Protein AF-A0A5K1BJK0-F1 (afdb_monomer_lite)

InterPro domains:
  IPR003439 ABC transporter-like, ATP-binding domain [PF00005] (5-42)
  IPR027417 P-loop containing 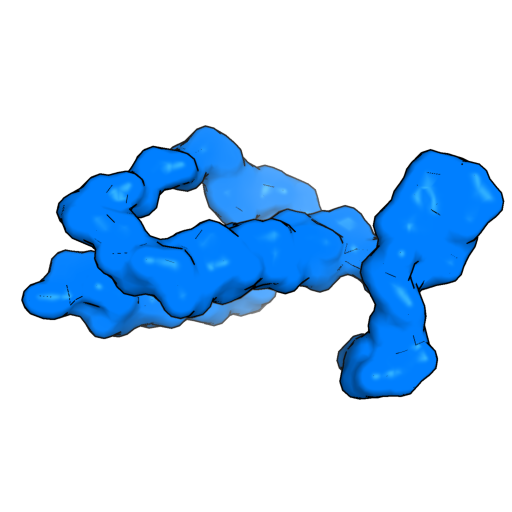nucleoside triphosphate hydrolase [G3DSA:3.40.50.300] (3-61)
  IPR027417 P-loop containing nucleoside triphosphate hydrolase [SSF52540] (6-61)
  IPR050352 ATP-binding cassette subfamily G transporters [PTHR48041] (1-61)

pLDDT: mean 91.01, std 5.02, range [65.25, 96.5]

Foldseek 3Di:
DVPWDDADPVGDTDDPLVNLLVVLVVVVVVVDPDDDDDPSCPPHDPVSSVVSVVVVVVSVD

Secondary structure (DSSP, 8-state):
-TT-----SSS--S-HHHHHHHHHHHHHTT--S----SSTTTT--HHHHHHHHHHHHHH--

Structure (mmCIF, N/CA/C/O backbone):
data_AF-A0A5K1BJK0-F1
#
_entry.id   AF-A0A5K1BJK0-F1
#
loop_
_atom_site.group_PDB
_atom_site.id
_atom_site.type_symbol
_atom_site.label_atom_id
_atom_site.label_alt_id
_atom_site.label_comp_id
_atom_site.label_asym_id
_atom_site.label_entity_id
_atom_site.label_seq_id
_atom_site.pdbx_PDB_ins_code
_atom_site.Cartn_x
_atom_site.Cartn_y
_atom_site.Cartn_z
_atom_site.occupancy
_atom_site.B_iso_or_equiv
_atom_site.auth_seq_id
_atom_site.auth_comp_id
_atom_site.auth_asym_id
_atom_site.auth_atom_id
_atom_site.pdbx_PDB_model_num
ATOM 1 N N . CYS A 1 1 ? 3.407 10.714 -8.925 1.00 76.06 1 CYS A N 1
ATOM 2 C CA . CYS A 1 1 ? 2.950 9.924 -10.092 1.00 76.06 1 CYS A CA 1
ATOM 3 C C . CYS A 1 1 ? 1.568 10.333 -10.653 1.00 76.06 1 CYS A C 1
ATOM 5 O O . CYS A 1 1 ? 0.972 9.541 -11.369 1.00 76.06 1 CYS A O 1
ATOM 7 N N . ARG A 1 2 ? 1.062 11.568 -10.445 1.00 82.56 2 ARG A N 1
ATOM 8 C CA . ARG A 1 2 ? -0.302 11.984 -10.867 1.00 82.56 2 ARG A CA 1
ATOM 9 C C . ARG A 1 2 ? -0.625 11.757 -12.358 1.00 82.56 2 ARG A C 1
ATOM 11 O O . ARG A 1 2 ? -1.773 11.492 -12.685 1.00 82.56 2 ARG A O 1
ATOM 18 N N . HIS A 1 3 ? 0.364 11.851 -13.246 1.00 88.50 3 HIS A N 1
ATOM 19 C CA . HIS A 1 3 ? 0.183 11.703 -14.699 1.00 88.50 3 HIS A CA 1
ATOM 20 C C . HIS A 1 3 ? 0.718 10.370 -15.247 1.00 88.50 3 HIS A C 1
ATOM 22 O O . HIS A 1 3 ? 0.876 10.208 -16.454 1.00 88.50 3 HIS A O 1
ATOM 28 N N . THR A 1 4 ? 1.019 9.411 -14.370 1.00 91.50 4 THR A N 1
ATOM 29 C CA . THR A 1 4 ? 1.573 8.106 -14.743 1.00 91.50 4 THR A CA 1
ATOM 30 C C . THR A 1 4 ? 0.482 7.046 -14.639 1.00 91.50 4 THR A C 1
ATOM 32 O O . THR A 1 4 ? -0.145 6.902 -13.594 1.00 91.50 4 THR A O 1
ATOM 35 N N . ARG A 1 5 ? 0.255 6.285 -15.714 1.00 90.31 5 ARG A N 1
ATOM 36 C CA . ARG A 1 5 ? -0.736 5.198 -15.719 1.00 90.31 5 ARG A CA 1
ATOM 37 C C . ARG A 1 5 ? -0.311 4.055 -14.793 1.00 90.31 5 ARG A C 1
ATOM 39 O O . ARG A 1 5 ? 0.883 3.793 -14.616 1.00 90.31 5 ARG A O 1
ATOM 46 N N . ILE A 1 6 ? -1.292 3.333 -14.252 1.00 90.50 6 ILE A N 1
ATOM 47 C CA . ILE A 1 6 ? -1.050 2.042 -13.602 1.00 90.50 6 ILE A CA 1
ATOM 48 C C . ILE A 1 6 ? -0.689 1.048 -14.712 1.00 90.50 6 ILE A C 1
ATOM 50 O O . ILE A 1 6 ? -1.526 0.693 -15.536 1.00 90.50 6 ILE A O 1
ATOM 54 N N . GLY A 1 7 ? 0.592 0.691 -14.793 1.00 88.75 7 GLY A N 1
ATOM 55 C CA . GLY A 1 7 ? 1.113 -0.255 -15.780 1.00 88.75 7 GLY A CA 1
ATOM 56 C C . GLY A 1 7 ? 0.944 -1.712 -15.342 1.00 88.75 7 GLY A C 1
ATOM 57 O O . GLY A 1 7 ? 0.543 -1.989 -14.214 1.00 88.75 7 GLY A O 1
ATOM 58 N N . GLY A 1 8 ? 1.310 -2.642 -16.222 1.00 81.69 8 GLY A N 1
ATOM 59 C CA . GLY A 1 8 ? 1.268 -4.093 -16.011 1.00 81.69 8 GLY A CA 1
ATOM 60 C C . GLY A 1 8 ? 2.615 -4.751 -16.319 1.00 81.69 8 GLY A C 1
ATOM 61 O O . GLY A 1 8 ? 3.648 -4.090 -16.263 1.00 81.69 8 GLY A O 1
ATOM 62 N N . ALA A 1 9 ? 2.616 -6.044 -16.648 1.00 80.00 9 ALA A N 1
ATOM 63 C CA . ALA A 1 9 ? 3.824 -6.746 -17.106 1.00 80.00 9 ALA A CA 1
ATOM 64 C C . ALA A 1 9 ? 4.285 -6.276 -18.502 1.00 80.00 9 ALA A C 1
ATOM 66 O O . ALA A 1 9 ? 5.478 -6.208 -18.775 1.00 80.00 9 ALA A O 1
ATOM 67 N N . PHE A 1 10 ? 3.335 -5.900 -19.363 1.00 86.94 10 PHE A N 1
ATOM 68 C CA . PHE A 1 10 ? 3.586 -5.546 -20.766 1.00 86.94 10 PHE A CA 1
ATOM 69 C C . PHE A 1 10 ? 3.583 -4.034 -21.038 1.00 86.94 10 PHE A C 1
ATOM 71 O O . PH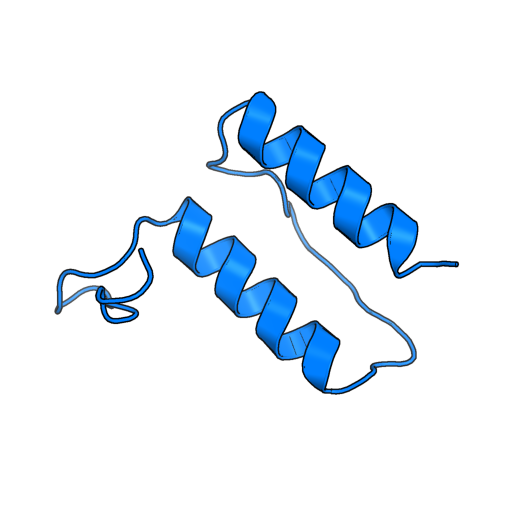E A 1 10 ? 3.995 -3.593 -22.105 1.00 86.94 10 PHE A O 1
ATOM 78 N N . VAL A 1 11 ? 3.128 -3.224 -20.076 1.00 89.88 11 VAL A N 1
ATOM 79 C CA . VAL A 1 11 ? 3.024 -1.762 -20.203 1.00 89.88 11 VAL A CA 1
ATOM 80 C C . VAL A 1 11 ? 3.686 -1.116 -18.994 1.00 89.88 11 VAL A C 1
ATOM 82 O O . VAL A 1 11 ? 3.254 -1.341 -17.863 1.00 89.88 11 VAL A O 1
ATOM 85 N N . LYS A 1 12 ? 4.724 -0.301 -19.219 1.00 87.62 12 LYS A N 1
ATOM 86 C CA . LYS A 1 12 ? 5.384 0.457 -18.145 1.00 87.62 12 LYS A CA 1
ATOM 87 C C . LYS A 1 12 ? 4.417 1.471 -17.531 1.00 87.62 12 LYS A C 1
ATOM 89 O O . LYS A 1 12 ? 3.626 2.099 -18.229 1.00 87.62 12 LYS A O 1
ATOM 94 N N . GLY A 1 13 ? 4.513 1.650 -16.221 1.00 92.94 13 GLY A N 1
ATOM 95 C CA . GLY A 1 13 ? 3.701 2.603 -15.473 1.00 92.94 13 GLY A CA 1
ATOM 96 C C . GLY A 1 13 ? 4.350 2.927 -14.137 1.00 92.94 13 GLY A C 1
ATOM 97 O O . GLY A 1 13 ? 5.574 2.981 -14.045 1.00 92.94 13 GLY A O 1
ATOM 98 N N . ILE A 1 14 ? 3.532 3.123 -13.107 1.00 92.94 14 ILE A N 1
ATOM 99 C CA . ILE A 1 14 ? 4.009 3.335 -11.735 1.00 92.94 14 ILE A CA 1
ATOM 100 C C . ILE A 1 14 ? 4.871 2.168 -11.219 1.00 92.94 14 ILE A C 1
ATOM 102 O O . ILE A 1 14 ? 4.746 1.025 -11.677 1.00 92.94 14 ILE A O 1
ATOM 106 N N . SER A 1 15 ? 5.728 2.464 -10.241 1.00 90.50 15 SER A N 1
ATOM 107 C CA . SER A 1 15 ? 6.574 1.481 -9.555 1.00 90.50 15 SER A CA 1
ATOM 108 C C . SER A 1 15 ? 5.751 0.396 -8.848 1.00 90.50 15 SER A C 1
ATOM 110 O O . SER A 1 15 ? 4.564 0.571 -8.571 1.00 90.50 15 SER A O 1
ATOM 112 N N . GLY A 1 16 ? 6.384 -0.732 -8.509 1.00 88.50 16 GLY A N 1
ATOM 113 C CA . GLY A 1 16 ? 5.721 -1.821 -7.778 1.00 88.50 16 GLY A CA 1
ATOM 114 C C . GLY A 1 16 ? 5.164 -1.374 -6.423 1.00 88.50 16 GLY A C 1
ATOM 115 O O . GLY A 1 16 ? 4.022 -1.683 -6.092 1.00 88.50 16 GLY A O 1
ATOM 116 N N . GLY A 1 17 ? 5.928 -0.565 -5.682 1.00 89.88 17 GLY A N 1
ATOM 117 C CA . GLY A 1 17 ? 5.485 0.002 -4.410 1.00 89.88 17 GLY A CA 1
ATOM 118 C C . GLY A 1 17 ? 4.312 0.975 -4.554 1.00 89.88 17 GLY A C 1
ATOM 119 O O . GLY A 1 17 ? 3.376 0.936 -3.758 1.00 89.88 17 GLY A O 1
ATOM 120 N N . GLU A 1 18 ? 4.320 1.824 -5.587 1.00 91.62 18 GLU A N 1
ATOM 121 C CA . GLU A 1 18 ? 3.166 2.675 -5.907 1.00 91.62 18 GLU A CA 1
ATOM 122 C C . GLU A 1 18 ? 1.945 1.837 -6.281 1.00 91.62 18 GLU A C 1
ATOM 124 O O . GLU A 1 18 ? 0.868 2.096 -5.762 1.00 91.62 18 GLU A O 1
ATOM 129 N N . ARG A 1 19 ? 2.116 0.795 -7.104 1.00 90.94 19 ARG A N 1
ATOM 130 C CA . ARG A 1 19 ? 1.032 -0.114 -7.488 1.00 9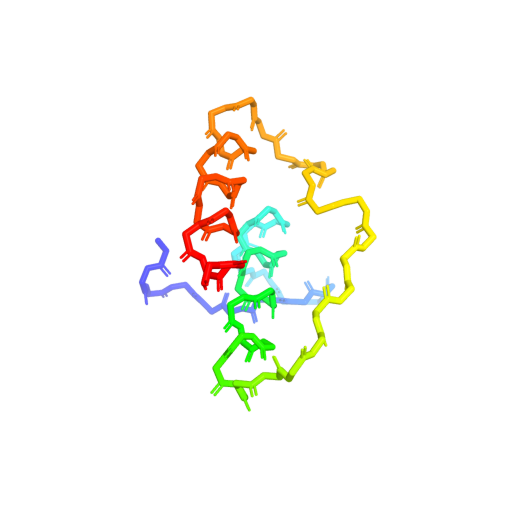0.94 19 ARG A CA 1
ATOM 131 C C . ARG A 1 19 ? 0.405 -0.788 -6.275 1.00 90.94 19 ARG A C 1
ATOM 133 O O . ARG A 1 19 ? -0.813 -0.766 -6.154 1.00 90.94 19 ARG A O 1
ATOM 140 N N . LYS A 1 20 ? 1.224 -1.307 -5.354 1.00 90.56 20 LYS A N 1
ATOM 141 C CA . LYS A 1 20 ? 0.749 -1.921 -4.107 1.00 90.56 20 LYS A CA 1
ATOM 142 C C . LYS A 1 20 ?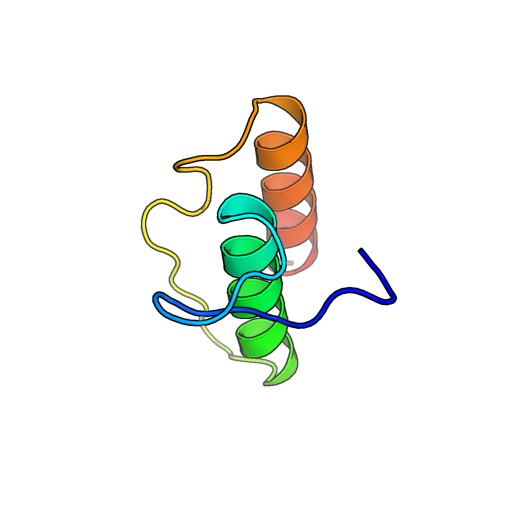 -0.082 -0.933 -3.281 1.00 90.56 20 LYS A C 1
ATOM 144 O O . LYS A 1 20 ? -1.200 -1.257 -2.898 1.00 90.56 20 LYS A O 1
ATOM 149 N N . ARG A 1 21 ? 0.411 0.295 -3.067 1.00 92.12 21 ARG A N 1
ATOM 150 C CA . ARG A 1 21 ? -0.343 1.330 -2.334 1.00 92.12 21 ARG A CA 1
ATOM 151 C C . ARG A 1 21 ? -1.631 1.740 -3.047 1.00 92.12 21 ARG A C 1
ATOM 153 O O . ARG A 1 21 ? -2.632 1.969 -2.381 1.00 92.12 21 ARG A O 1
ATOM 160 N N . THR A 1 22 ? -1.620 1.827 -4.377 1.00 92.75 22 THR A N 1
ATOM 161 C CA . THR A 1 22 ? -2.823 2.135 -5.159 1.00 92.75 22 THR A CA 1
ATOM 162 C C . THR A 1 22 ? -3.866 1.024 -5.054 1.00 92.75 22 THR A C 1
ATOM 164 O O . THR A 1 22 ? -5.034 1.341 -4.870 1.00 92.75 22 THR A O 1
ATOM 167 N N . SER A 1 23 ? -3.463 -0.251 -5.102 1.00 92.31 23 SER A N 1
ATOM 168 C CA . SER A 1 23 ? -4.374 -1.382 -4.886 1.00 92.31 23 SER A CA 1
ATOM 169 C C . SER A 1 23 ? -4.971 -1.377 -3.479 1.00 92.31 23 SER A C 1
ATOM 171 O O . SER A 1 23 ? -6.182 -1.462 -3.350 1.00 92.31 23 SER A O 1
ATOM 173 N N . ILE A 1 24 ? -4.157 -1.185 -2.433 1.00 93.56 24 ILE A N 1
ATOM 174 C CA . ILE A 1 24 ? -4.657 -1.087 -1.048 1.00 93.56 24 ILE A CA 1
ATOM 175 C C . ILE A 1 24 ? -5.652 0.074 -0.911 1.00 93.56 24 ILE A C 1
ATOM 177 O O . ILE A 1 24 ? -6.732 -0.096 -0.358 1.00 93.56 24 ILE A O 1
ATOM 181 N N . GLY A 1 25 ? -5.308 1.249 -1.449 1.00 93.75 25 GLY A N 1
ATOM 182 C CA . GLY A 1 25 ? -6.196 2.410 -1.443 1.00 93.75 25 GLY A CA 1
ATOM 183 C C . GLY A 1 25 ? -7.514 2.158 -2.174 1.00 93.75 25 GLY A C 1
ATOM 184 O O . GLY A 1 25 ? -8.545 2.632 -1.718 1.00 93.75 25 GLY A O 1
ATOM 185 N N . TYR A 1 26 ? -7.494 1.396 -3.270 1.00 93.75 26 TYR A N 1
ATOM 186 C CA . TYR A 1 26 ? -8.702 1.021 -4.004 1.00 93.75 26 TYR A CA 1
ATOM 187 C C . TYR A 1 26 ? -9.639 0.142 -3.169 1.00 93.75 26 TYR A C 1
ATOM 189 O O . TYR A 1 26 ? -10.828 0.434 -3.114 1.00 93.75 26 TYR A O 1
ATOM 197 N N . GLU A 1 27 ? -9.110 -0.862 -2.464 1.00 93.62 27 GLU A N 1
ATOM 198 C CA . GLU A 1 27 ? -9.915 -1.712 -1.571 1.00 93.62 27 GLU A CA 1
ATOM 199 C C . GLU A 1 27 ? -10.523 -0.914 -0.406 1.00 93.62 27 GLU A C 1
ATOM 201 O O . GLU A 1 27 ? -11.680 -1.112 -0.049 1.00 93.62 27 GLU A O 1
ATOM 206 N N . ILE A 1 28 ? -9.780 0.052 0.150 1.00 93.31 28 ILE A N 1
ATOM 207 C CA . ILE A 1 28 ? -10.273 0.934 1.223 1.00 93.31 28 ILE A CA 1
ATOM 208 C C . ILE A 1 28 ? -11.461 1.792 0.762 1.00 93.31 28 ILE A C 1
ATOM 210 O O . ILE A 1 28 ? -12.355 2.062 1.557 1.00 93.31 28 ILE A O 1
ATOM 214 N N . LEU A 1 29 ? -11.503 2.219 -0.508 1.00 93.00 29 LEU A N 1
ATOM 215 C CA . LEU A 1 29 ? -12.600 3.052 -1.028 1.00 93.00 29 LEU A CA 1
ATOM 216 C C . LEU A 1 29 ? -13.963 2.351 -1.001 1.00 93.00 29 LEU A C 1
ATOM 218 O O . LEU A 1 29 ? -14.986 3.026 -1.088 1.00 93.00 29 LEU A O 1
ATOM 222 N N . VAL A 1 30 ? -13.979 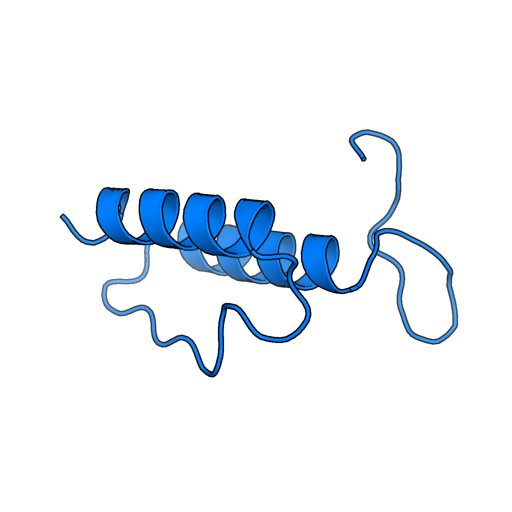1.021 -0.900 1.00 92.50 30 VAL A N 1
ATOM 223 C CA . VAL A 1 30 ? -15.204 0.217 -0.796 1.00 92.50 30 VAL A CA 1
ATOM 224 C C . VAL A 1 30 ? -15.769 0.224 0.636 1.00 92.50 30 VAL A C 1
ATOM 226 O O . VAL A 1 30 ? -16.851 -0.306 0.859 1.00 92.50 30 VAL A O 1
ATOM 229 N N . ASP A 1 31 ? -15.070 0.849 1.590 1.00 90.88 31 ASP A N 1
ATOM 230 C CA . ASP A 1 31 ? -15.421 0.897 3.016 1.00 90.88 31 ASP A CA 1
ATOM 231 C C . ASP A 1 31 ? -15.677 -0.501 3.622 1.00 90.88 31 ASP A C 1
ATOM 233 O O . ASP A 1 31 ? -16.765 -0.797 4.128 1.00 90.88 31 ASP A O 1
ATOM 237 N N . PRO A 1 32 ? -14.705 -1.432 3.518 1.00 93.00 32 PRO A N 1
ATOM 238 C CA . PRO A 1 32 ? -14.891 -2.787 4.010 1.00 93.00 32 PRO A CA 1
ATOM 239 C C . PRO A 1 32 ? -14.904 -2.821 5.543 1.00 93.00 32 PRO A C 1
ATOM 241 O O . PRO A 1 32 ? -14.048 -2.234 6.201 1.00 93.00 32 PRO A O 1
ATOM 244 N N . SER A 1 33 ? -15.798 -3.625 6.125 1.00 93.12 33 SER A N 1
ATOM 245 C CA . SER A 1 33 ? -15.826 -3.873 7.576 1.00 93.12 33 SER A CA 1
ATOM 246 C C . SER A 1 33 ? -14.615 -4.666 8.091 1.00 93.12 33 SER A C 1
ATOM 248 O O . SER A 1 33 ? -14.340 -4.669 9.290 1.00 93.12 33 SER A O 1
ATOM 250 N N . LEU A 1 34 ? -13.893 -5.348 7.196 1.00 92.69 34 LEU A N 1
ATOM 251 C CA . LEU A 1 34 ? -12.670 -6.087 7.487 1.00 92.69 34 LEU A CA 1
ATOM 252 C C . LEU A 1 34 ? -11.704 -5.980 6.302 1.00 92.69 34 LEU A C 1
ATOM 254 O O . LEU A 1 34 ? -12.028 -6.403 5.194 1.00 92.69 34 LEU A O 1
ATOM 258 N N . LEU A 1 35 ? -10.497 -5.475 6.556 1.00 93.12 35 LEU A N 1
ATOM 259 C CA . LEU A 1 35 ? -9.417 -5.393 5.573 1.00 93.12 35 LEU A CA 1
ATOM 260 C C . LEU A 1 35 ? -8.256 -6.303 5.997 1.00 93.12 35 LEU A C 1
ATOM 262 O O . LEU A 1 35 ? -7.606 -6.056 7.012 1.00 93.12 35 LEU A O 1
ATOM 266 N N . LEU A 1 36 ? -7.982 -7.345 5.209 1.00 93.75 36 LEU A N 1
ATOM 267 C CA . LEU A 1 36 ? -6.847 -8.251 5.406 1.00 93.75 36 LEU A CA 1
ATOM 268 C C . LEU A 1 36 ? -5.754 -7.930 4.387 1.00 93.75 36 LEU A C 1
ATOM 270 O O . LEU A 1 36 ? -6.017 -7.873 3.188 1.00 93.75 36 LEU A O 1
ATOM 274 N N . LEU A 1 37 ? -4.526 -7.731 4.863 1.00 93.75 37 LEU A N 1
ATOM 275 C CA . LEU A 1 37 ? -3.376 -7.397 4.027 1.00 93.75 37 LEU A CA 1
ATOM 276 C C . LEU A 1 37 ? -2.246 -8.389 4.286 1.00 93.75 37 LEU A C 1
ATOM 278 O O . LEU A 1 37 ? -1.790 -8.510 5.422 1.00 93.75 37 LEU A O 1
ATOM 282 N N . ASP A 1 38 ? -1.768 -9.042 3.231 1.00 93.62 38 ASP A N 1
ATOM 283 C CA . ASP A 1 38 ? -0.596 -9.912 3.293 1.00 93.62 38 ASP A CA 1
ATOM 284 C C . ASP A 1 38 ? 0.665 -9.143 2.870 1.00 93.62 38 ASP A C 1
ATOM 286 O O . ASP A 1 38 ? 0.684 -8.470 1.835 1.00 93.62 38 ASP A O 1
ATOM 290 N N . GLU A 1 39 ? 1.693 -9.181 3.716 1.00 93.31 39 GLU A N 1
ATOM 291 C CA . GLU A 1 39 ? 2.959 -8.446 3.570 1.00 93.31 39 GLU A CA 1
ATOM 292 C C . GLU A 1 39 ? 2.838 -7.030 2.931 1.00 93.31 39 GLU A C 1
ATOM 294 O O . GLU A 1 39 ? 3.459 -6.727 1.891 1.00 93.3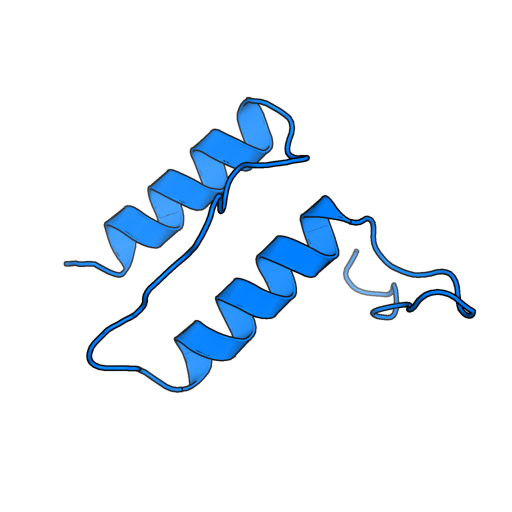1 39 GLU A O 1
ATOM 299 N N . PRO A 1 40 ? 2.065 -6.098 3.532 1.00 92.44 40 PRO A N 1
ATOM 300 C CA . PRO A 1 40 ? 1.753 -4.803 2.912 1.00 92.44 40 PRO A CA 1
ATOM 301 C C . PRO A 1 40 ? 2.980 -3.901 2.714 1.00 92.44 40 PRO A C 1
ATOM 303 O O . PRO A 1 40 ? 2.965 -2.998 1.878 1.00 92.44 40 PRO A O 1
ATOM 306 N N . THR A 1 41 ? 4.065 -4.151 3.444 1.00 94.56 41 THR A N 1
ATOM 307 C CA . THR A 1 41 ? 5.316 -3.384 3.380 1.00 94.56 41 THR A CA 1
ATOM 308 C C . THR A 1 41 ? 6.365 -3.995 2.450 1.00 94.56 41 THR A C 1
ATOM 310 O O . THR A 1 41 ? 7.373 -3.348 2.167 1.00 94.56 41 THR A O 1
ATOM 313 N N . SER A 1 42 ? 6.141 -5.209 1.933 1.00 92.00 42 SER A N 1
ATOM 314 C CA . SER A 1 42 ? 7.111 -5.897 1.075 1.00 92.00 42 SER A CA 1
ATOM 315 C C . SER A 1 42 ? 7.357 -5.116 -0.224 1.00 92.00 42 SER A C 1
ATOM 317 O O . SER A 1 42 ? 6.409 -4.708 -0.909 1.00 92.00 42 SER A O 1
ATOM 319 N N . GLY A 1 43 ? 8.633 -4.882 -0.545 1.00 87.12 43 GLY A N 1
ATOM 320 C CA . GLY A 1 43 ? 9.071 -4.097 -1.704 1.00 87.12 43 GLY A CA 1
ATOM 321 C C . GLY A 1 43 ? 8.995 -2.573 -1.532 1.00 87.12 43 GLY A C 1
ATOM 322 O O . GLY A 1 43 ? 9.163 -1.851 -2.516 1.00 87.12 43 GLY A O 1
ATOM 323 N N . LEU A 1 44 ? 8.730 -2.071 -0.319 1.00 91.00 44 LEU A N 1
ATOM 324 C CA . LEU A 1 44 ? 8.805 -0.646 0.013 1.00 91.00 44 LEU A CA 1
ATOM 325 C C . LEU A 1 44 ? 10.120 -0.308 0.721 1.00 91.00 44 LEU A C 1
ATOM 327 O O . LEU A 1 44 ? 10.636 -1.099 1.507 1.00 91.00 44 LEU A O 1
ATOM 331 N N . ASP A 1 45 ? 10.630 0.902 0.490 1.00 92.62 45 ASP A N 1
ATOM 332 C CA . ASP A 1 45 ? 11.658 1.480 1.355 1.00 92.62 45 ASP A CA 1
ATOM 333 C C . ASP A 1 45 ? 11.087 1.785 2.754 1.00 92.62 45 ASP A C 1
ATOM 335 O O . ASP A 1 45 ? 9.872 1.935 2.929 1.00 92.62 45 ASP A O 1
ATOM 339 N N . SER A 1 46 ? 11.962 1.928 3.752 1.00 94.88 46 SER A N 1
ATOM 340 C CA . SER A 1 46 ? 11.569 2.128 5.153 1.00 94.88 46 SER A CA 1
ATOM 341 C C . SER A 1 46 ? 10.666 3.348 5.374 1.00 94.88 46 SER A C 1
ATOM 343 O O . SER A 1 46 ? 9.770 3.312 6.217 1.00 94.88 46 SER A O 1
ATOM 345 N N . THR A 1 47 ? 10.862 4.426 4.607 1.00 94.75 47 THR A N 1
ATOM 346 C CA . THR A 1 47 ? 10.057 5.651 4.732 1.00 94.75 47 THR A CA 1
ATOM 347 C C . THR A 1 47 ? 8.658 5.432 4.163 1.00 94.75 47 THR A C 1
ATOM 349 O O . THR A 1 47 ? 7.662 5.803 4.785 1.00 94.75 47 THR A O 1
ATOM 352 N N . SER A 1 48 ? 8.567 4.810 2.988 1.00 92.31 48 SER A N 1
ATOM 353 C CA . SER A 1 48 ? 7.302 4.467 2.336 1.00 92.31 48 SER A CA 1
ATOM 354 C C . SER A 1 48 ? 6.498 3.437 3.133 1.00 92.31 48 SER A C 1
ATOM 356 O O . SER A 1 48 ? 5.280 3.575 3.240 1.00 92.31 48 SER A O 1
ATOM 358 N N . ALA A 1 49 ? 7.164 2.435 3.712 1.00 95.44 49 ALA A N 1
ATOM 359 C CA . ALA A 1 49 ? 6.539 1.430 4.567 1.00 95.44 49 ALA A CA 1
ATOM 360 C C . ALA A 1 49 ? 5.927 2.061 5.826 1.00 95.44 49 ALA A C 1
ATOM 362 O O . ALA A 1 49 ? 4.762 1.813 6.130 1.00 95.44 49 ALA A O 1
ATOM 363 N N . ASN A 1 50 ? 6.670 2.936 6.513 1.00 96.50 50 ASN A N 1
ATOM 364 C CA . ASN A 1 50 ? 6.174 3.628 7.704 1.00 96.50 50 ASN A CA 1
ATOM 365 C C . ASN A 1 50 ? 4.945 4.498 7.382 1.00 96.50 50 ASN A C 1
ATOM 367 O O . ASN A 1 50 ? 3.915 4.387 8.042 1.00 96.50 50 ASN A O 1
ATOM 371 N N . LYS A 1 51 ? 4.998 5.281 6.295 1.00 94.88 51 LYS A N 1
ATOM 372 C CA . LYS A 1 51 ? 3.848 6.082 5.837 1.00 94.88 51 LYS A CA 1
ATOM 373 C C . LYS A 1 51 ? 2.610 5.227 5.559 1.00 94.88 51 LYS A C 1
ATOM 375 O O . LYS A 1 51 ? 1.510 5.627 5.923 1.00 94.88 51 LYS A O 1
ATOM 380 N N . LEU A 1 52 ? 2.776 4.061 4.926 1.00 94.62 52 LEU A N 1
ATOM 381 C CA . LEU A 1 52 ? 1.663 3.142 4.677 1.00 94.62 52 LEU A CA 1
ATOM 382 C C . LEU A 1 52 ? 1.042 2.652 5.993 1.00 94.62 52 LEU A C 1
ATOM 384 O O . LEU A 1 52 ? -0.176 2.689 6.134 1.00 94.62 52 LEU A O 1
ATOM 388 N N . LEU A 1 53 ? 1.864 2.250 6.965 1.00 95.19 53 LEU A N 1
ATOM 389 C CA . LEU A 1 53 ? 1.382 1.793 8.271 1.00 95.19 53 LEU A CA 1
ATOM 390 C C . LEU A 1 53 ? 0.649 2.895 9.044 1.00 95.19 53 LEU A C 1
ATOM 392 O O . LEU A 1 53 ? -0.388 2.616 9.635 1.00 95.19 53 LEU A O 1
ATOM 396 N N . GLN A 1 54 ? 1.130 4.140 9.001 1.00 95.81 54 GLN A N 1
ATOM 397 C CA . GLN A 1 54 ? 0.440 5.275 9.628 1.00 95.81 54 GLN A CA 1
ATOM 398 C C . GLN A 1 54 ? -0.957 5.501 9.038 1.00 95.81 54 GLN A C 1
ATOM 400 O O . GLN A 1 54 ? -1.906 5.750 9.779 1.00 95.81 54 GLN A O 1
ATOM 405 N N . VAL A 1 55 ? -1.098 5.384 7.714 1.00 93.75 55 VAL A N 1
ATOM 406 C CA . VAL A 1 55 ? -2.404 5.490 7.045 1.00 93.75 55 VAL A CA 1
ATOM 407 C C . VAL A 1 55 ? -3.322 4.343 7.467 1.00 93.75 55 VAL A C 1
ATOM 409 O O . VAL A 1 55 ? -4.458 4.595 7.857 1.00 93.75 55 VAL A O 1
ATOM 412 N N . LEU A 1 56 ? -2.828 3.101 7.458 1.00 93.94 56 LEU A N 1
ATOM 413 C CA . LEU A 1 56 ? -3.610 1.931 7.876 1.00 93.94 56 LEU A CA 1
ATOM 414 C C . LEU A 1 56 ? -4.060 2.027 9.342 1.00 93.94 56 LEU A C 1
ATOM 416 O O . LEU A 1 56 ? -5.214 1.745 9.645 1.00 93.94 56 LEU A O 1
ATOM 420 N N . GLN A 1 57 ? -3.189 2.495 10.241 1.00 94.06 57 GLN A N 1
ATOM 421 C CA . GLN A 1 57 ? -3.537 2.758 11.643 1.00 94.06 57 GLN A CA 1
ATOM 422 C C . GLN A 1 57 ? -4.585 3.865 11.805 1.00 94.06 57 GLN A C 1
ATOM 424 O O . GLN A 1 57 ? -5.350 3.841 12.765 1.00 94.06 57 GLN A O 1
ATOM 429 N N . GLY A 1 58 ? -4.604 4.850 10.904 1.00 93.00 58 GLY A N 1
ATOM 430 C CA . GLY A 1 58 ? -5.616 5.903 10.894 1.00 93.00 58 GLY A CA 1
ATOM 431 C C . GLY A 1 58 ? -7.001 5.401 10.485 1.00 93.00 58 GLY A C 1
ATOM 432 O O . GLY A 1 58 ? -7.987 5.907 11.005 1.00 93.00 58 GLY A O 1
ATOM 433 N N . ILE A 1 59 ? -7.061 4.413 9.587 1.00 89.81 59 ILE A N 1
ATOM 434 C CA . ILE A 1 59 ? -8.312 3.827 9.076 1.00 89.81 59 ILE A CA 1
ATOM 435 C C . ILE A 1 59 ? -8.865 2.758 10.025 1.00 89.81 59 ILE A C 1
ATOM 437 O O . ILE A 1 59 ? -10.070 2.596 10.127 1.00 89.81 59 ILE A O 1
ATOM 441 N N . ALA A 1 60 ? -8.000 2.034 10.735 1.00 87.44 60 ALA A N 1
ATOM 442 C CA . ALA A 1 60 ? -8.401 0.966 11.654 1.00 87.44 60 ALA A CA 1
ATOM 443 C C . ALA A 1 60 ? -9.016 1.452 12.989 1.00 87.44 60 ALA A C 1
ATOM 445 O O . ALA A 1 60 ? -9.165 0.645 13.907 1.00 87.44 60 ALA A O 1
ATOM 446 N N . LYS A 1 61 ? -9.308 2.749 13.135 1.00 65.25 61 LYS A N 1
ATOM 447 C CA . LYS A 1 61 ? -9.938 3.341 14.325 1.00 65.25 61 LYS A CA 1
ATOM 448 C C . LYS A 1 61 ? -11.425 3.545 14.102 1.00 65.25 61 LYS A C 1
ATOM 450 O O . LYS A 1 61 ? -12.166 3.302 15.077 1.00 65.25 61 LYS A O 1
#

Organism: NCBI:txid210225

Radius of gyration: 12.42 Å; chains: 1; bounding box: 28×22×35 Å

Sequence (61 aa):
CRHTRIGGAFVKGISGGERKRTSIGYEILVDPSLLLLDEPTSGLDSTSANKLLQVLQGIAK